Protein AF-A0A1W9U6S2-F1 (afdb_monomer_lite)

pLDDT: mean 78.92, std 11.38, range [45.41, 93.38]

Secondary structure (DSSP, 8-state):
-HHHHHHHHHHHHTS-S-HHHHHHHHHHTTHHHHHHHHHHHHHHHHHHHHHHHIIIIIHHH-GGG-S--TTHHHHHHTTT--TTSHHHHHHHHHHHHHHHHHHHHHIIIIIHHHHHHHIIIIIS-----HHHHHHHHHHHHHHHHHHHHHHHHHHHHHHHHHHTS---------

Structure (mmCIF, N/CA/C/O backbone):
data_AF-A0A1W9U6S2-F1
#
_entry.id   AF-A0A1W9U6S2-F1
#
loop_
_atom_site.group_PDB
_atom_site.id
_atom_site.type_symbol
_atom_site.label_atom_id
_atom_site.label_alt_id
_atom_site.label_comp_id
_atom_site.label_asym_id
_atom_site.label_entity_id
_atom_site.label_seq_id
_atom_site.pdbx_PDB_ins_code
_atom_site.Cartn_x
_atom_site.Cartn_y
_atom_site.Cartn_z
_atom_site.occupancy
_atom_site.B_iso_or_equiv
_atom_site.auth_seq_id
_atom_site.auth_comp_id
_atom_site.auth_asym_id
_atom_site.auth_atom_id
_atom_site.pdbx_PDB_model_num
ATOM 1 N N . MET A 1 1 ? -11.578 -2.219 1.636 1.00 70.62 1 MET A N 1
ATOM 2 C CA . MET A 1 1 ? -11.747 -3.357 2.575 1.00 70.62 1 MET A CA 1
ATOM 3 C C . MET A 1 1 ? -10.781 -3.285 3.750 1.00 70.62 1 MET A C 1
ATOM 5 O O . MET A 1 1 ? -11.254 -3.195 4.874 1.00 70.62 1 MET A O 1
ATOM 9 N N . VAL A 1 2 ? -9.463 -3.238 3.516 1.00 83.25 2 VAL A N 1
ATOM 10 C CA . VAL A 1 2 ? -8.453 -3.201 4.596 1.00 83.25 2 VAL A CA 1
ATOM 11 C C . VAL A 1 2 ? -8.620 -1.997 5.532 1.00 83.25 2 VAL A C 1
ATOM 13 O O . VAL A 1 2 ? -8.623 -2.174 6.743 1.00 83.25 2 VAL A O 1
ATOM 16 N N . PHE A 1 3 ? -8.877 -0.800 4.994 1.00 84.50 3 PHE A N 1
ATOM 17 C CA . PHE A 1 3 ? -9.195 0.390 5.799 1.00 84.50 3 PHE A CA 1
ATOM 18 C C . PHE A 1 3 ? -10.375 0.182 6.756 1.00 84.50 3 PHE A C 1
ATOM 20 O O . PHE A 1 3 ? -10.269 0.483 7.937 1.00 84.50 3 PHE A O 1
ATOM 27 N N . VAL A 1 4 ? -11.491 -0.372 6.270 1.00 83.31 4 VAL A N 1
ATOM 28 C CA . VAL A 1 4 ? -12.666 -0.626 7.118 1.00 83.31 4 VAL A CA 1
ATOM 29 C C . VAL A 1 4 ? -12.352 -1.673 8.183 1.00 83.31 4 VAL A C 1
ATOM 31 O O . VAL A 1 4 ? -12.767 -1.503 9.324 1.00 83.31 4 VAL A O 1
ATOM 34 N N . GLY A 1 5 ? -11.557 -2.693 7.845 1.00 84.44 5 GLY A N 1
ATOM 35 C CA . GLY A 1 5 ? -11.015 -3.632 8.827 1.00 84.44 5 GLY A CA 1
ATOM 36 C C . GLY A 1 5 ? -10.251 -2.918 9.945 1.00 84.44 5 GLY A C 1
ATOM 37 O O . GLY A 1 5 ? -10.548 -3.132 11.115 1.00 84.44 5 GLY A O 1
ATOM 38 N N . TRP A 1 6 ? -9.348 -1.999 9.600 1.00 88.38 6 TRP A N 1
ATOM 39 C CA . TRP A 1 6 ? -8.609 -1.206 10.586 1.00 88.38 6 TRP A CA 1
ATOM 40 C C . TRP A 1 6 ? -9.491 -0.264 11.406 1.00 88.38 6 TRP A C 1
ATOM 42 O O . TRP A 1 6 ? -9.306 -0.181 12.616 1.00 88.38 6 TRP A O 1
ATOM 52 N N . CYS A 1 7 ? -10.478 0.401 10.800 1.00 86.69 7 CYS A N 1
ATOM 53 C CA . CYS A 1 7 ? -11.430 1.231 11.543 1.00 86.69 7 CYS A CA 1
ATOM 54 C C . CYS A 1 7 ? -12.199 0.406 12.577 1.00 86.69 7 CYS A C 1
ATOM 56 O O . CYS A 1 7 ? -12.386 0.853 13.703 1.00 86.69 7 CYS A O 1
ATOM 58 N N . VAL A 1 8 ? -12.614 -0.809 12.212 1.00 86.56 8 VAL A N 1
ATOM 59 C CA . VAL A 1 8 ? -13.281 -1.742 13.127 1.00 86.56 8 VAL A CA 1
ATOM 60 C C . VAL A 1 8 ? -12.333 -2.166 14.251 1.00 86.56 8 VAL A C 1
ATOM 62 O O . VAL A 1 8 ? -12.712 -2.075 15.418 1.00 86.56 8 VAL A O 1
ATOM 65 N N . VAL A 1 9 ? -11.099 -2.562 13.924 1.00 86.75 9 VAL A N 1
ATOM 66 C CA . VAL A 1 9 ? -10.083 -2.943 14.919 1.00 86.75 9 VAL A CA 1
ATOM 67 C C . VAL A 1 9 ? -9.817 -1.797 15.893 1.00 86.75 9 VAL A C 1
ATOM 69 O O . VAL A 1 9 ? -9.887 -2.006 17.096 1.00 86.75 9 VAL A O 1
ATOM 72 N N . PHE A 1 10 ? -9.592 -0.573 15.416 1.00 89.06 10 PHE A N 1
ATOM 73 C CA . PHE A 1 10 ? -9.326 0.563 16.299 1.00 89.06 10 PHE A CA 1
ATOM 74 C C . PHE A 1 10 ? -10.555 1.006 17.098 1.00 89.06 10 PHE A C 1
ATOM 76 O O . PHE A 1 10 ? -10.429 1.323 18.279 1.00 89.06 10 PHE A O 1
ATOM 83 N N . TYR A 1 11 ? -11.746 1.006 16.495 1.00 88.38 11 TYR A N 1
ATOM 84 C CA . TYR A 1 11 ? -12.962 1.472 17.162 1.00 88.38 11 TYR A CA 1
ATOM 85 C C . TYR A 1 11 ? -13.479 0.497 18.227 1.00 88.38 11 TYR A C 1
ATOM 87 O O . TYR A 1 11 ? -13.900 0.937 19.299 1.00 88.38 11 TYR A O 1
ATOM 95 N N . PHE A 1 12 ? -13.486 -0.810 17.941 1.00 85.62 12 PHE A N 1
ATOM 96 C CA . PHE A 1 12 ? -13.947 -1.834 18.890 1.00 85.62 12 PHE A CA 1
ATOM 97 C C . PHE A 1 12 ? -12.821 -2.320 19.798 1.00 85.62 12 PHE A C 1
ATOM 99 O O . PHE A 1 12 ? -13.050 -2.539 20.986 1.00 85.62 12 PHE A O 1
ATOM 106 N N . GLY A 1 13 ? -11.591 -2.393 19.287 1.00 84.88 13 GLY A N 1
ATOM 107 C CA . GLY A 1 13 ? -10.398 -2.687 20.079 1.00 84.88 13 GLY A CA 1
ATOM 108 C C . GLY A 1 13 ? -10.069 -1.600 21.103 1.00 84.88 13 GLY A C 1
ATOM 109 O O . GLY A 1 13 ? -9.318 -1.850 22.038 1.00 84.88 13 GLY A O 1
ATOM 110 N N . SER A 1 14 ? -10.689 -0.415 21.022 1.00 84.62 14 SER A N 1
ATOM 111 C CA . SER A 1 14 ? -10.642 0.564 22.116 1.00 84.62 14 SER A CA 1
ATOM 112 C C . SER A 1 14 ? -11.217 -0.003 23.425 1.00 84.62 14 SER A C 1
ATOM 114 O O . SER A 1 14 ? -10.811 0.410 24.505 1.00 84.62 14 SER A O 1
ATOM 116 N N . GLY A 1 15 ? -12.176 -0.935 23.339 1.00 82.94 15 GLY A N 1
ATOM 117 C CA . GLY A 1 15 ? -12.872 -1.526 24.485 1.00 82.94 15 GLY A CA 1
ATOM 118 C C . GLY A 1 15 ? -12.352 -2.898 24.916 1.00 82.94 15 GLY A C 1
ATOM 119 O O . GLY A 1 15 ? -12.769 -3.388 25.957 1.00 82.94 15 GLY A O 1
ATOM 120 N N . THR A 1 16 ? -11.448 -3.524 24.154 1.00 83.06 16 THR A N 1
ATOM 121 C CA . THR A 1 16 ? -10.956 -4.882 24.438 1.00 83.06 16 THR A CA 1
ATOM 122 C C . THR A 1 16 ? -9.505 -5.073 24.000 1.00 83.06 16 THR A C 1
ATOM 124 O O . THR A 1 16 ? -9.072 -4.510 22.997 1.00 83.06 16 THR A O 1
ATOM 127 N N . ASP A 1 17 ? -8.742 -5.829 24.790 1.00 73.50 17 ASP A N 1
ATOM 128 C CA . ASP A 1 17 ? -7.391 -6.290 24.428 1.00 73.50 17 ASP A CA 1
ATOM 129 C C . ASP A 1 17 ? -7.377 -7.738 23.915 1.00 73.50 17 ASP A C 1
ATOM 131 O O . ASP A 1 17 ? -6.375 -8.172 23.351 1.00 73.50 17 ASP A O 1
ATOM 135 N N . ASP A 1 18 ? -8.479 -8.481 24.074 1.00 85.12 18 ASP A N 1
ATOM 136 C CA . ASP A 1 18 ? -8.580 -9.862 23.606 1.00 85.12 18 ASP A CA 1
ATOM 137 C C . ASP A 1 18 ? -9.126 -9.915 22.172 1.00 85.12 18 ASP A C 1
ATOM 139 O O . ASP A 1 18 ? -10.211 -9.409 21.860 1.00 85.12 18 ASP A O 1
ATOM 143 N N . TYR A 1 19 ? -8.376 -10.588 21.298 1.00 81.69 19 TYR A N 1
ATOM 144 C CA . TYR A 1 19 ? -8.769 -10.868 19.920 1.00 81.69 19 TYR A CA 1
ATOM 145 C C . TYR A 1 19 ? -10.101 -11.617 19.843 1.00 81.69 19 TYR A C 1
ATOM 147 O O . TYR A 1 19 ? -10.909 -11.321 18.959 1.00 81.69 19 TYR A O 1
ATOM 155 N N . ASN A 1 20 ? -10.359 -12.559 20.757 1.00 84.75 20 ASN A N 1
ATOM 156 C CA . ASN A 1 20 ? -11.599 -13.336 20.727 1.00 84.75 20 ASN A CA 1
ATOM 157 C C . ASN A 1 20 ? -12.817 -12.457 21.018 1.00 84.75 20 ASN A C 1
ATOM 159 O O . ASN A 1 20 ? -13.852 -12.594 20.362 1.00 84.75 20 ASN A O 1
ATOM 163 N N . ASP A 1 21 ? -12.695 -11.524 21.956 1.00 83.44 21 ASP A N 1
ATOM 164 C CA . ASP A 1 21 ? -13.777 -10.604 22.297 1.00 83.44 21 ASP A CA 1
ATOM 165 C C . ASP A 1 21 ? -14.012 -9.556 21.207 1.00 83.44 21 ASP A C 1
ATOM 167 O O . ASP A 1 21 ? -15.165 -9.252 20.885 1.00 83.44 21 ASP A O 1
ATOM 171 N N . LEU A 1 22 ? -12.946 -9.081 20.552 1.00 82.94 22 LEU A N 1
ATOM 172 C CA . LEU A 1 22 ? -13.065 -8.246 19.356 1.00 82.94 22 LEU A CA 1
ATOM 173 C C . LEU A 1 22 ? -13.837 -8.980 18.247 1.00 82.94 22 LEU A C 1
ATOM 175 O O . LEU A 1 22 ? -14.734 -8.410 17.625 1.00 82.94 22 LEU A O 1
ATOM 179 N N . LEU A 1 23 ? -13.535 -10.260 18.025 1.00 81.75 23 LEU A N 1
ATO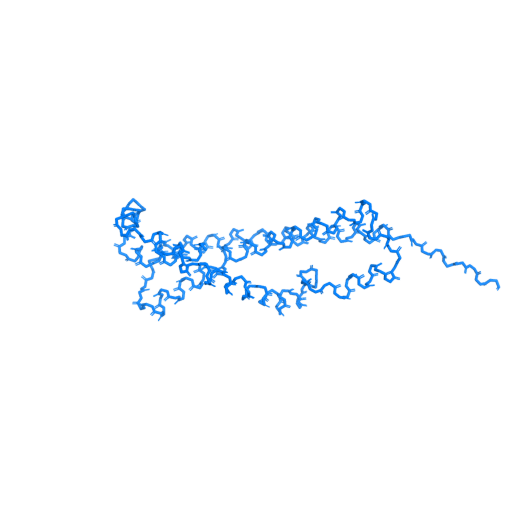M 180 C CA . LEU A 1 23 ? -14.167 -11.064 16.981 1.00 81.75 23 LEU A CA 1
ATOM 181 C C . LEU A 1 23 ? -15.650 -11.331 17.282 1.00 81.75 23 LEU A C 1
ATOM 183 O O . LEU A 1 23 ? -16.492 -11.191 16.389 1.00 81.75 23 LEU A O 1
ATOM 187 N N . LYS A 1 24 ? -15.996 -11.609 18.547 1.00 83.50 24 LYS A N 1
ATOM 188 C CA . LYS A 1 24 ? -17.395 -11.713 19.002 1.00 83.50 24 LYS A CA 1
ATOM 189 C C . LYS A 1 24 ? -18.171 -10.421 18.740 1.00 83.50 24 LYS A C 1
ATOM 191 O O . LYS A 1 24 ? -19.276 -10.487 18.202 1.00 83.50 24 LYS A O 1
ATOM 196 N N . LEU A 1 25 ? -17.596 -9.258 19.060 1.00 80.25 25 LEU A N 1
ATOM 197 C CA . LEU A 1 25 ? -18.222 -7.949 18.820 1.00 80.25 25 LEU A CA 1
ATOM 198 C C . LEU A 1 25 ? -18.503 -7.710 17.329 1.00 80.25 25 LEU A C 1
ATOM 200 O O . LEU A 1 25 ? -19.603 -7.291 16.956 1.00 80.25 25 LEU A O 1
ATOM 204 N N . ILE A 1 26 ? -17.536 -8.033 16.468 1.00 79.00 26 ILE A N 1
ATOM 205 C CA . ILE A 1 26 ? -17.654 -7.866 15.013 1.00 79.00 26 ILE A CA 1
ATOM 206 C C . ILE A 1 26 ? -18.773 -8.744 14.438 1.00 79.00 26 ILE A C 1
ATOM 208 O O . ILE A 1 26 ? -19.592 -8.262 13.645 1.00 79.00 26 ILE A O 1
ATOM 212 N N . VAL A 1 27 ? -18.819 -10.019 14.840 1.00 80.81 27 VAL A N 1
ATOM 213 C CA . VAL A 1 27 ? -19.836 -10.982 14.388 1.00 80.81 27 VAL A CA 1
ATOM 214 C C . VAL A 1 27 ? -21.219 -10.580 14.894 1.00 80.81 27 VAL A C 1
ATOM 216 O O . VAL A 1 27 ? -22.176 -10.549 14.116 1.00 80.81 27 VAL A O 1
ATOM 219 N N . HIS A 1 28 ? -21.323 -10.206 16.170 1.00 80.38 28 HIS A N 1
ATOM 220 C CA . HIS A 1 28 ? -22.594 -9.877 16.806 1.00 80.38 28 HIS A CA 1
ATOM 221 C C . HIS A 1 28 ? -23.291 -8.677 16.147 1.00 80.38 28 HIS A C 1
ATOM 223 O O . HIS A 1 28 ? -24.504 -8.696 15.946 1.00 80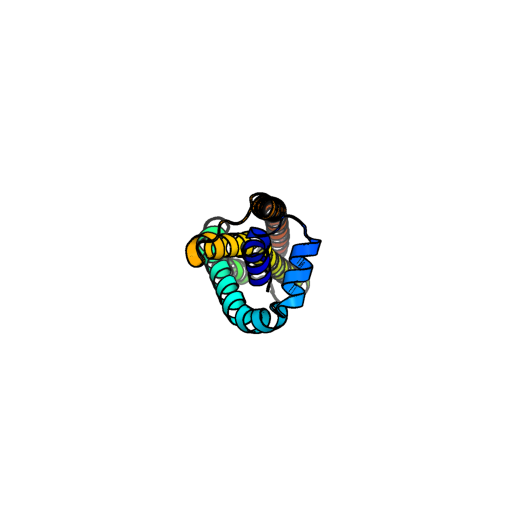.38 28 HIS A O 1
ATOM 229 N N . HIS A 1 29 ? -22.545 -7.646 15.743 1.00 74.88 29 HIS A N 1
ATOM 230 C CA . HIS A 1 29 ? -23.135 -6.437 15.159 1.00 74.88 29 HIS A CA 1
ATOM 231 C C . HIS A 1 29 ? -23.350 -6.495 13.631 1.00 74.88 29 HIS A C 1
ATOM 233 O O . HIS A 1 29 ? -23.782 -5.502 13.040 1.00 74.88 29 HIS A O 1
ATOM 239 N N . LYS A 1 30 ? -23.061 -7.624 12.957 1.00 75.81 30 LYS A N 1
ATOM 240 C CA . LYS A 1 30 ? -23.138 -7.765 11.480 1.00 75.81 30 LYS A CA 1
ATOM 241 C C . LYS A 1 30 ? -22.417 -6.633 10.720 1.00 75.81 30 LYS A C 1
ATOM 243 O O . LYS A 1 30 ? -22.772 -6.293 9.587 1.00 75.81 30 LYS A O 1
ATOM 248 N N . ILE A 1 31 ? -21.395 -6.040 11.342 1.00 69.94 31 ILE A N 1
ATOM 249 C CA . ILE A 1 31 ? -20.724 -4.820 10.861 1.00 69.94 31 ILE A CA 1
ATOM 250 C C . ILE A 1 31 ? -20.007 -5.074 9.547 1.00 69.94 31 ILE A C 1
ATOM 252 O O . ILE A 1 31 ? -19.951 -4.189 8.702 1.00 69.94 31 ILE A O 1
ATOM 256 N N . LEU A 1 32 ? -19.530 -6.300 9.335 1.00 66.25 32 LEU A N 1
ATOM 257 C CA . LEU A 1 32 ? -18.833 -6.682 8.113 1.00 66.25 32 LEU A CA 1
ATOM 258 C C . LEU A 1 32 ? -19.685 -6.489 6.853 1.00 66.25 32 LEU A C 1
ATOM 260 O O . LEU A 1 32 ? -19.140 -6.051 5.845 1.00 66.25 32 LEU A O 1
ATOM 264 N N . ILE A 1 33 ? -21.001 -6.741 6.908 1.00 67.88 33 ILE A N 1
ATOM 265 C CA . ILE A 1 33 ? -21.902 -6.645 5.741 1.00 67.88 33 ILE A CA 1
ATOM 266 C C . ILE A 1 33 ? -22.280 -5.185 5.448 1.00 67.88 33 ILE A C 1
ATOM 268 O O . ILE A 1 33 ? -22.269 -4.742 4.305 1.00 67.88 33 ILE A O 1
ATOM 272 N N . LYS A 1 34 ? -22.586 -4.394 6.482 1.00 66.88 34 LYS A N 1
ATOM 273 C CA . LYS A 1 34 ? -22.890 -2.961 6.299 1.00 66.88 34 LYS A CA 1
ATOM 274 C C . LYS A 1 34 ? -21.632 -2.161 5.951 1.00 66.88 34 LYS A C 1
ATOM 276 O O . LYS A 1 34 ? -21.665 -1.260 5.117 1.00 66.88 34 LYS A O 1
ATOM 281 N N . GLY A 1 35 ? -20.510 -2.533 6.560 1.00 66.00 35 GLY A N 1
ATOM 282 C CA . GLY A 1 35 ? -19.205 -1.934 6.333 1.00 66.00 35 GLY A CA 1
ATOM 283 C C . GLY A 1 35 ? -18.671 -2.191 4.929 1.00 66.00 35 GLY A C 1
ATOM 284 O O . GLY A 1 35 ? -18.052 -1.297 4.374 1.00 66.00 35 GLY A O 1
ATOM 285 N N . THR A 1 36 ? -18.946 -3.348 4.315 1.00 64.12 36 THR A N 1
ATOM 286 C CA . THR A 1 36 ? -18.493 -3.672 2.944 1.00 64.12 36 THR A CA 1
ATOM 287 C C . THR A 1 36 ? -19.085 -2.744 1.889 1.00 64.12 36 THR A C 1
ATOM 289 O O . THR A 1 36 ? -18.354 -2.284 1.015 1.00 64.12 36 THR A O 1
ATOM 292 N N . VAL A 1 37 ? -20.379 -2.425 1.987 1.00 68.94 37 VAL A N 1
ATOM 293 C CA . VAL A 1 37 ? -21.067 -1.555 1.016 1.00 68.94 37 VAL A CA 1
ATOM 294 C C . VAL A 1 37 ? -20.496 -0.132 1.050 1.00 68.94 37 VAL A C 1
ATOM 296 O O . VAL A 1 37 ? -20.246 0.463 0.005 1.00 68.94 37 VAL A O 1
ATOM 299 N N . ILE A 1 38 ? -20.199 0.385 2.245 1.00 67.31 38 ILE A N 1
ATOM 300 C CA . ILE A 1 38 ? -19.593 1.714 2.438 1.00 67.31 38 ILE A CA 1
ATOM 301 C C . ILE A 1 38 ? -18.073 1.682 2.166 1.00 67.31 38 ILE A C 1
ATOM 303 O O . ILE A 1 38 ? -17.483 2.678 1.748 1.00 67.31 38 ILE A O 1
ATOM 307 N N . ALA A 1 39 ? -17.420 0.527 2.343 1.00 69.25 39 ALA A N 1
ATOM 308 C CA . ALA A 1 39 ? -15.985 0.350 2.119 1.00 69.25 39 ALA A CA 1
ATOM 309 C C . ALA A 1 39 ? -15.568 0.506 0.657 1.00 69.25 39 ALA A C 1
ATOM 311 O O . ALA A 1 39 ? -14.388 0.756 0.409 1.00 69.25 39 ALA A O 1
ATOM 312 N N . LEU A 1 40 ? -16.480 0.292 -0.294 1.00 69.25 40 LEU A N 1
ATOM 313 C CA . LEU A 1 40 ? -16.186 0.371 -1.723 1.00 69.25 40 LEU A CA 1
ATOM 314 C C . LEU A 1 40 ? -15.822 1.798 -2.159 1.00 69.25 40 LEU A C 1
ATOM 316 O O . LEU A 1 40 ? -14.683 1.982 -2.591 1.00 69.25 40 LEU A O 1
ATOM 320 N N . PRO A 1 41 ? -16.686 2.820 -1.993 1.00 73.19 41 PRO A N 1
ATOM 321 C CA . PRO A 1 41 ? -16.340 4.189 -2.380 1.00 73.19 41 PRO A CA 1
ATOM 322 C C . PRO A 1 41 ? -15.127 4.721 -1.608 1.00 73.19 41 PRO A C 1
ATOM 324 O O . PRO A 1 41 ? -14.243 5.332 -2.202 1.00 73.19 41 PRO A O 1
ATOM 327 N N . ILE A 1 42 ? -15.017 4.412 -0.310 1.00 76.19 42 ILE A N 1
ATOM 328 C CA . ILE A 1 42 ? -13.857 4.818 0.498 1.00 76.19 42 ILE A CA 1
ATOM 329 C C . ILE A 1 42 ? -12.580 4.134 0.003 1.00 76.19 42 ILE A C 1
ATOM 331 O O . ILE A 1 42 ? -11.548 4.778 -0.138 1.00 76.19 42 ILE A O 1
ATOM 335 N N . GLY A 1 43 ? -12.637 2.834 -0.293 1.00 72.19 43 GLY A N 1
ATOM 336 C CA . GLY A 1 43 ? -11.502 2.089 -0.832 1.00 72.19 43 GLY A CA 1
ATOM 337 C C . GLY A 1 43 ? -11.020 2.655 -2.166 1.00 72.19 43 GLY A C 1
ATOM 338 O O . GLY A 1 43 ? -9.816 2.792 -2.358 1.00 72.19 43 GLY A O 1
ATOM 339 N N . VAL A 1 44 ? -11.948 3.048 -3.043 1.00 77.06 44 VAL A N 1
ATOM 340 C CA . VAL A 1 44 ? -11.621 3.734 -4.300 1.00 77.06 44 VAL A CA 1
ATOM 341 C C . VAL A 1 44 ? -10.949 5.079 -4.023 1.00 77.06 44 VAL A C 1
ATOM 343 O O . VAL A 1 44 ? -9.896 5.342 -4.592 1.00 77.06 44 VAL A O 1
ATOM 346 N N . MET A 1 45 ? -11.484 5.908 -3.122 1.00 79.12 45 MET A N 1
ATOM 347 C CA . MET A 1 45 ? -10.868 7.200 -2.780 1.00 79.12 45 MET A CA 1
ATOM 348 C C . MET A 1 45 ? -9.466 7.048 -2.185 1.00 79.12 45 MET A C 1
ATOM 350 O O . MET A 1 45 ? -8.568 7.810 -2.532 1.00 79.12 45 MET A O 1
ATOM 354 N N . LEU A 1 46 ? -9.262 6.055 -1.318 1.00 79.19 46 LEU A N 1
ATOM 355 C CA . LEU A 1 46 ? -7.957 5.751 -0.734 1.00 79.19 46 LEU A CA 1
ATOM 356 C C . LEU A 1 46 ? -6.939 5.336 -1.787 1.00 79.19 46 LEU A C 1
ATOM 358 O O . LEU A 1 46 ? -5.803 5.799 -1.751 1.00 79.19 46 LEU A O 1
ATOM 362 N N . HIS A 1 47 ? -7.367 4.507 -2.733 1.00 80.12 47 HIS A N 1
ATOM 363 C CA . HIS A 1 47 ? -6.537 4.120 -3.860 1.00 80.12 47 HIS A CA 1
ATOM 364 C C . HIS A 1 47 ? -6.207 5.322 -4.763 1.00 80.12 47 HIS A C 1
ATOM 366 O O . HIS A 1 47 ? -5.068 5.510 -5.167 1.00 80.12 47 HIS A O 1
ATOM 372 N N . GLN A 1 48 ? -7.167 6.210 -5.035 1.00 81.12 48 GLN A N 1
ATOM 373 C CA . GLN A 1 48 ? -6.882 7.431 -5.801 1.00 81.12 48 GLN A CA 1
ATOM 374 C C . GLN A 1 48 ? -5.915 8.367 -5.061 1.00 81.12 48 GLN A C 1
ATOM 376 O O . GLN A 1 48 ? -5.017 8.952 -5.668 1.00 81.12 48 GLN A O 1
ATOM 381 N N . LEU A 1 49 ? -6.054 8.480 -3.738 1.00 80.69 49 LEU A N 1
ATOM 382 C CA . LEU A 1 49 ? -5.143 9.262 -2.908 1.00 80.69 49 LEU A CA 1
ATOM 383 C C . LEU A 1 49 ? -3.729 8.675 -2.915 1.00 80.69 49 LEU A C 1
ATOM 385 O O . LEU A 1 49 ? -2.760 9.429 -2.986 1.00 80.69 49 LEU A O 1
ATOM 389 N N . SER A 1 50 ? -3.586 7.353 -2.860 1.00 80.75 50 SER A N 1
ATOM 390 C CA . SER A 1 50 ? -2.270 6.721 -2.897 1.00 80.75 50 SER A CA 1
ATOM 391 C C . SER A 1 50 ? -1.586 6.867 -4.253 1.00 80.75 50 SER A C 1
ATOM 393 O O . SER A 1 50 ? -0.393 7.174 -4.295 1.00 80.75 50 SER A O 1
ATOM 395 N N . VAL A 1 51 ? -2.342 6.751 -5.349 1.00 78.12 51 VAL A N 1
ATOM 396 C CA . VAL A 1 51 ? -1.881 7.065 -6.709 1.00 78.12 51 VAL A CA 1
ATOM 397 C C . VAL A 1 51 ? -1.389 8.509 -6.786 1.00 78.12 51 VAL A C 1
ATOM 399 O O . VAL A 1 51 ? -0.305 8.759 -7.316 1.00 78.12 51 VAL A O 1
ATOM 402 N N . LEU A 1 52 ? -2.114 9.459 -6.191 1.00 82.06 52 LEU A N 1
ATOM 403 C CA . LEU A 1 52 ? -1.704 10.864 -6.145 1.00 82.06 52 LEU A CA 1
ATOM 404 C C . LEU A 1 52 ? -0.428 11.070 -5.317 1.00 82.06 52 LEU A C 1
ATOM 406 O O . LEU A 1 52 ? 0.530 11.657 -5.817 1.00 82.06 52 LEU A O 1
ATOM 410 N N . ILE A 1 53 ? -0.379 10.555 -4.082 1.00 80.00 53 ILE A N 1
ATOM 411 C CA . ILE A 1 53 ? 0.801 10.644 -3.201 1.00 80.00 53 ILE A CA 1
ATOM 412 C C . ILE A 1 53 ? 2.025 10.074 -3.909 1.00 80.00 53 ILE A C 1
ATOM 414 O O . ILE A 1 53 ? 3.095 10.688 -3.915 1.00 80.00 53 ILE A O 1
ATOM 418 N N . LYS A 1 54 ? 1.868 8.911 -4.536 1.00 74.69 54 LYS A N 1
ATOM 419 C CA . LYS A 1 54 ? 2.949 8.280 -5.266 1.00 74.69 54 LYS A CA 1
ATOM 420 C C . LYS A 1 54 ? 3.370 9.135 -6.451 1.00 74.69 54 LYS A C 1
ATOM 422 O O . LYS A 1 54 ? 4.547 9.441 -6.541 1.00 74.69 54 LYS A O 1
ATOM 427 N N . ASN A 1 55 ? 2.468 9.562 -7.328 1.00 72.94 55 ASN A N 1
ATOM 428 C CA . ASN A 1 55 ? 2.856 10.335 -8.510 1.00 72.94 55 ASN A CA 1
ATOM 429 C C . ASN A 1 55 ? 3.485 11.693 -8.148 1.00 72.94 55 ASN A C 1
ATOM 431 O O . ASN A 1 55 ? 4.433 12.115 -8.810 1.00 72.94 55 ASN A O 1
ATOM 435 N N . CYS A 1 56 ? 3.027 12.339 -7.072 1.00 79.06 56 CYS A N 1
ATOM 436 C CA . CYS A 1 56 ? 3.566 13.620 -6.613 1.00 79.06 56 CYS A CA 1
ATOM 437 C C . CYS A 1 56 ? 4.899 13.491 -5.864 1.00 79.06 56 CYS A C 1
ATOM 439 O O . CYS A 1 56 ? 5.804 14.283 -6.104 1.00 79.06 56 CYS A O 1
ATOM 441 N N . ILE A 1 57 ? 5.028 12.528 -4.948 1.00 77.75 57 ILE A N 1
ATOM 442 C CA . ILE A 1 57 ? 6.196 12.420 -4.060 1.00 77.75 57 ILE A CA 1
ATOM 443 C C . ILE A 1 57 ? 7.159 11.357 -4.582 1.00 77.75 57 ILE A C 1
ATOM 445 O O . ILE A 1 57 ? 8.315 11.638 -4.894 1.00 77.75 57 ILE A O 1
ATOM 449 N N . VAL A 1 58 ? 6.677 10.123 -4.714 1.00 75.12 58 VAL A N 1
ATOM 450 C CA . VAL A 1 58 ? 7.508 8.969 -5.082 1.00 75.12 58 VAL A CA 1
ATOM 451 C C . VAL A 1 58 ? 7.952 9.059 -6.539 1.00 75.12 58 VAL A C 1
ATOM 453 O O . VAL A 1 58 ? 9.109 8.796 -6.822 1.00 75.12 58 VAL A O 1
ATOM 456 N N . GLY A 1 59 ? 7.082 9.483 -7.452 1.00 70.81 59 GLY A N 1
ATOM 457 C CA . GLY A 1 59 ? 7.373 9.677 -8.870 1.00 70.81 59 GLY A CA 1
ATOM 458 C C . GLY A 1 59 ? 8.294 10.867 -9.129 1.00 70.81 59 GLY A C 1
ATOM 459 O O . GLY A 1 59 ? 9.044 10.848 -10.104 1.00 70.81 59 GLY A O 1
ATOM 460 N N . TYR A 1 60 ? 8.292 11.866 -8.240 1.00 75.06 60 TYR A N 1
ATOM 461 C CA . TYR A 1 60 ? 9.253 12.967 -8.283 1.00 75.06 60 TYR A CA 1
ATOM 462 C C . TYR A 1 60 ? 10.656 12.511 -7.851 1.00 75.06 60 TYR A C 1
ATOM 464 O O . TYR A 1 60 ? 11.635 12.801 -8.536 1.00 75.06 60 TYR A O 1
ATOM 472 N N . ILE A 1 61 ? 10.760 11.749 -6.755 1.00 77.19 61 ILE A N 1
ATOM 473 C CA . ILE A 1 61 ? 12.047 11.249 -6.230 1.00 77.19 61 ILE A CA 1
ATOM 474 C C . ILE A 1 61 ? 12.588 10.088 -7.085 1.00 77.19 61 ILE A C 1
ATOM 476 O O . ILE A 1 61 ? 13.782 10.008 -7.379 1.00 77.19 61 ILE A O 1
ATOM 480 N N . TRP A 1 62 ? 11.704 9.187 -7.508 1.00 74.31 62 TRP A N 1
ATOM 481 C CA . TRP A 1 62 ? 11.996 7.975 -8.268 1.00 74.31 62 TRP A CA 1
ATOM 482 C C . TRP A 1 62 ? 11.077 7.868 -9.493 1.00 74.31 62 TRP A C 1
ATOM 484 O O . TRP A 1 62 ? 10.043 7.199 -9.447 1.00 74.31 62 TRP A O 1
ATOM 494 N N . PRO A 1 63 ? 11.492 8.438 -10.639 1.00 71.81 63 PRO A N 1
ATOM 495 C CA . PRO A 1 63 ? 10.688 8.465 -11.864 1.00 71.81 63 PRO A CA 1
ATOM 496 C C . PRO A 1 63 ? 10.253 7.091 -12.392 1.00 71.81 63 PRO A C 1
ATOM 498 O O . PRO A 1 63 ? 9.277 7.010 -13.126 1.00 71.81 63 PRO A O 1
ATOM 501 N N 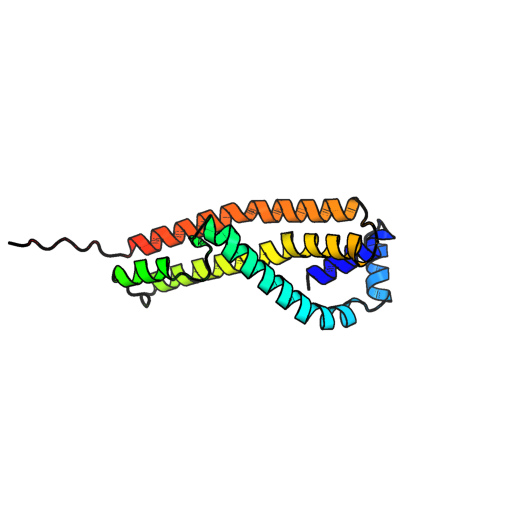. VAL A 1 64 ? 10.952 6.016 -12.006 1.00 67.38 64 VAL A N 1
ATOM 502 C CA . VAL A 1 64 ? 10.625 4.616 -12.350 1.00 67.38 64 VAL A CA 1
ATOM 503 C C . VAL A 1 64 ? 9.252 4.193 -11.820 1.00 67.38 64 VAL A C 1
ATOM 505 O O . VAL A 1 64 ? 8.606 3.329 -12.401 1.00 67.38 64 VAL A O 1
ATOM 508 N N . PHE A 1 65 ? 8.795 4.813 -10.734 1.00 68.75 65 PHE A N 1
ATOM 509 C CA . PHE A 1 65 ? 7.471 4.574 -10.181 1.00 68.75 65 PHE A CA 1
ATOM 510 C C . PHE A 1 65 ? 6.389 5.433 -10.845 1.00 68.75 65 PHE A C 1
ATOM 512 O O . PHE A 1 65 ? 5.221 5.226 -10.565 1.00 68.75 65 PHE A O 1
ATOM 519 N N . ASN A 1 66 ? 6.700 6.403 -11.703 1.00 70.12 66 ASN A N 1
ATOM 520 C CA . ASN A 1 66 ? 5.659 7.272 -12.251 1.00 70.12 66 ASN A CA 1
ATOM 521 C C . ASN A 1 66 ? 4.735 6.501 -13.213 1.00 70.12 66 ASN A C 1
ATOM 523 O O . ASN A 1 66 ? 5.206 5.901 -14.180 1.00 70.12 66 ASN A O 1
ATOM 527 N N . ASP A 1 67 ? 3.423 6.555 -12.971 1.00 63.69 67 ASP A N 1
ATOM 528 C CA . ASP A 1 67 ? 2.420 5.901 -13.825 1.00 63.69 67 ASP A CA 1
ATOM 529 C C . ASP A 1 67 ? 2.266 6.561 -15.192 1.00 63.69 67 ASP A C 1
ATOM 531 O O . ASP A 1 67 ? 1.732 5.947 -16.111 1.00 63.69 67 ASP A O 1
ATOM 535 N N . CYS A 1 68 ? 2.751 7.794 -15.341 1.00 60.34 68 CYS A N 1
ATOM 536 C CA . CYS A 1 68 ? 2.917 8.454 -16.624 1.00 60.34 68 CYS A CA 1
ATOM 537 C C . CYS A 1 68 ? 4.345 8.207 -17.122 1.00 60.34 68 CYS A C 1
ATOM 539 O O . CYS A 1 68 ? 5.246 9.004 -16.833 1.00 60.34 68 CYS A O 1
ATOM 541 N N . PRO A 1 69 ? 4.600 7.184 -17.958 1.00 54.91 69 PRO A N 1
ATOM 542 C CA . PRO A 1 69 ? 5.941 6.860 -18.412 1.00 54.91 69 PRO A CA 1
ATOM 543 C C . PRO A 1 69 ? 6.330 7.780 -19.578 1.00 54.91 69 PRO A C 1
ATOM 545 O O . PRO A 1 69 ? 7.153 7.410 -20.406 1.00 54.91 69 PRO A O 1
ATOM 548 N N . ASN A 1 70 ? 5.750 8.982 -19.689 1.00 54.66 70 ASN A N 1
ATOM 549 C CA . ASN A 1 70 ? 5.853 9.846 -20.868 1.00 54.66 70 ASN A CA 1
ATOM 550 C C . ASN A 1 70 ? 7.297 10.200 -21.237 1.00 54.66 70 ASN A C 1
ATOM 552 O O . ASN A 1 70 ? 7.589 10.419 -22.404 1.00 54.66 70 ASN A O 1
ATOM 556 N N . ASN A 1 71 ? 8.226 10.197 -20.281 1.00 57.75 71 ASN A N 1
ATOM 557 C CA . ASN A 1 71 ? 9.653 10.357 -20.571 1.00 57.75 71 ASN A CA 1
ATOM 558 C C . ASN A 1 71 ? 10.381 9.020 -20.799 1.00 57.75 71 ASN A C 1
ATOM 560 O O . ASN A 1 71 ? 11.406 8.985 -21.476 1.00 57.75 71 ASN A O 1
ATOM 564 N N . TYR A 1 72 ? 9.858 7.925 -20.253 1.00 59.62 72 TYR A N 1
ATOM 565 C CA . TYR A 1 72 ? 10.422 6.578 -20.301 1.00 59.62 72 TYR A CA 1
ATOM 566 C C . TYR A 1 72 ? 10.033 5.825 -21.582 1.00 59.62 72 TYR A C 1
ATOM 568 O O . TYR A 1 72 ? 10.905 5.474 -22.373 1.00 59.62 72 TYR A O 1
ATOM 576 N N . LEU A 1 73 ? 8.734 5.678 -21.854 1.00 62.56 73 LEU A N 1
ATOM 577 C CA . LEU A 1 73 ? 8.203 5.122 -23.102 1.00 62.56 73 LEU A CA 1
ATOM 578 C C . LEU A 1 73 ? 8.639 5.950 -24.307 1.00 62.56 73 LEU A C 1
ATOM 580 O O . LEU A 1 73 ? 9.013 5.388 -25.330 1.00 62.56 73 LEU A O 1
ATOM 584 N N . LYS A 1 74 ? 8.701 7.280 -24.169 1.00 62.62 74 LYS A N 1
ATOM 585 C CA . LYS A 1 74 ? 9.263 8.144 -25.211 1.00 62.62 74 LYS A CA 1
ATOM 586 C C . LYS A 1 74 ? 10.753 7.873 -25.424 1.00 62.62 74 LYS A C 1
ATOM 588 O O . LYS A 1 74 ? 11.172 7.784 -26.568 1.00 62.62 74 LYS A O 1
ATOM 593 N N . LYS A 1 75 ? 11.560 7.666 -24.372 1.00 64.50 75 LYS A N 1
ATOM 594 C CA . LYS A 1 75 ? 12.975 7.256 -24.518 1.00 64.50 75 LYS A CA 1
ATOM 595 C C . LYS A 1 75 ? 13.132 5.889 -25.189 1.00 64.50 75 LYS A C 1
ATOM 597 O O . LYS A 1 75 ? 14.085 5.715 -25.942 1.00 64.50 75 LYS A O 1
ATOM 602 N N . ILE A 1 76 ? 12.237 4.944 -24.917 1.00 63.47 76 ILE A N 1
ATOM 603 C CA . ILE A 1 76 ? 12.25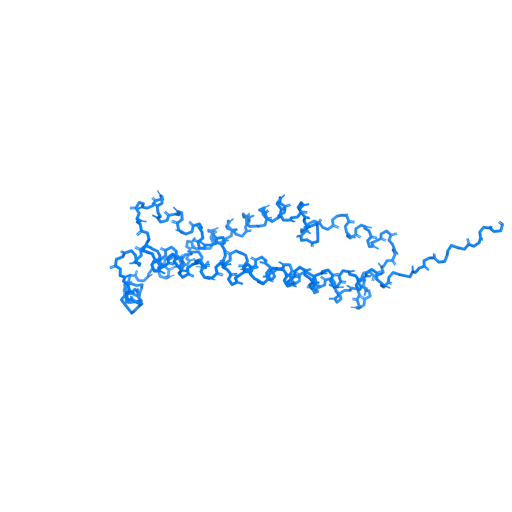7 3.598 -25.508 1.00 63.47 76 ILE A CA 1
ATOM 604 C C . ILE A 1 76 ? 11.833 3.648 -26.982 1.00 63.47 76 ILE A C 1
ATOM 606 O O . ILE A 1 76 ? 12.553 3.149 -27.845 1.00 63.47 76 ILE A O 1
ATOM 610 N N . SER A 1 77 ? 10.730 4.340 -27.278 1.00 61.91 77 SER A N 1
ATOM 611 C CA . SER A 1 77 ? 10.209 4.551 -28.633 1.00 61.91 77 SER A CA 1
ATOM 612 C C . SER A 1 77 ? 11.198 5.333 -29.511 1.00 61.91 77 SER A C 1
ATOM 614 O O . SER A 1 77 ? 11.519 4.902 -30.616 1.00 61.91 77 SER A O 1
ATOM 616 N N . LEU A 1 78 ? 11.810 6.405 -28.986 1.00 59.25 78 LEU A N 1
ATOM 617 C CA . LEU A 1 78 ? 12.855 7.175 -29.684 1.00 59.25 78 LEU A CA 1
ATOM 618 C C . LEU A 1 78 ? 14.124 6.362 -29.986 1.00 59.25 78 LEU A C 1
ATOM 620 O O . LEU A 1 78 ? 14.919 6.757 -30.839 1.00 59.25 78 LEU A O 1
ATOM 624 N N . ARG A 1 79 ? 14.346 5.246 -29.283 1.00 62.97 79 ARG A N 1
ATOM 625 C CA . ARG A 1 79 ? 15.505 4.365 -29.480 1.00 62.97 79 ARG A CA 1
ATOM 626 C C . ARG A 1 79 ? 15.208 3.154 -30.370 1.00 62.97 79 ARG A C 1
ATOM 628 O O . ARG A 1 79 ? 16.117 2.362 -30.598 1.00 62.97 79 ARG A O 1
ATOM 635 N N . GLY A 1 80 ? 13.996 3.053 -30.923 1.00 60.38 80 GLY A N 1
ATOM 636 C CA . GLY A 1 80 ? 13.638 2.040 -31.918 1.00 60.38 80 GLY A CA 1
ATOM 637 C C . GLY A 1 80 ? 13.482 0.630 -31.353 1.00 60.38 80 GLY A C 1
ATOM 638 O O . GLY A 1 80 ? 13.713 -0.332 -32.078 1.00 60.38 80 GLY A O 1
ATOM 639 N N . VAL A 1 81 ? 13.138 0.495 -30.067 1.00 64.94 81 VAL A N 1
ATOM 640 C CA . VAL A 1 81 ? 12.737 -0.805 -29.511 1.00 64.94 81 VAL A CA 1
ATOM 641 C C . VAL A 1 81 ? 11.379 -1.165 -30.079 1.00 64.94 81 VAL A C 1
ATOM 643 O O . VAL A 1 81 ? 10.426 -0.404 -29.910 1.00 64.94 81 VAL A O 1
ATOM 646 N N . ASP A 1 82 ? 11.296 -2.334 -30.703 1.00 68.38 82 ASP A N 1
ATOM 647 C CA . ASP A 1 82 ? 10.013 -2.942 -31.009 1.00 68.38 82 ASP A CA 1
ATOM 648 C C . ASP A 1 82 ? 9.358 -3.398 -29.697 1.00 68.38 82 ASP A C 1
ATOM 650 O O . ASP A 1 82 ? 9.770 -4.383 -29.070 1.00 68.38 82 ASP A O 1
ATOM 654 N N . LEU A 1 83 ? 8.378 -2.615 -29.247 1.00 67.38 83 LEU A N 1
ATOM 655 C CA . LEU A 1 83 ? 7.609 -2.873 -28.032 1.00 67.38 83 LEU A CA 1
ATOM 656 C C . LEU A 1 83 ? 6.757 -4.147 -28.157 1.00 67.38 83 LEU A C 1
ATOM 658 O O . LEU A 1 83 ? 6.403 -4.720 -27.127 1.00 67.38 83 LEU A O 1
ATOM 662 N N . ASP A 1 84 ? 6.506 -4.617 -29.384 1.00 65.69 84 ASP A N 1
ATOM 663 C CA . ASP A 1 84 ? 5.781 -5.859 -29.665 1.00 65.69 84 ASP A CA 1
ATOM 664 C C . ASP A 1 84 ? 6.698 -7.091 -29.697 1.00 65.69 84 ASP A C 1
ATOM 666 O O . ASP A 1 84 ? 6.224 -8.227 -29.785 1.00 65.69 84 ASP A O 1
ATOM 670 N N . SER A 1 85 ? 8.015 -6.909 -29.534 1.00 74.31 85 SER A N 1
ATOM 671 C CA . SER A 1 85 ? 8.913 -8.041 -29.312 1.00 74.31 85 SER A CA 1
ATOM 672 C C . SER A 1 85 ? 8.575 -8.741 -27.988 1.00 74.31 85 SER A C 1
ATOM 674 O O . SER A 1 85 ? 8.405 -8.102 -26.945 1.00 74.31 85 SER A O 1
ATOM 676 N N . GLY A 1 86 ? 8.515 -10.079 -28.007 1.00 78.38 86 GLY A N 1
ATOM 677 C CA . GLY A 1 86 ? 8.114 -10.878 -26.839 1.00 78.38 86 GLY A CA 1
ATOM 678 C C . GLY A 1 86 ? 8.919 -10.565 -25.571 1.00 78.38 86 GLY A C 1
ATOM 679 O O . GLY A 1 86 ? 8.359 -10.520 -24.478 1.00 78.38 86 GLY A O 1
ATOM 680 N N . SER A 1 87 ? 10.211 -10.256 -25.715 1.00 80.38 87 SER A N 1
ATOM 681 C CA . SER A 1 87 ? 11.086 -9.880 -24.599 1.00 80.38 87 SER A CA 1
ATOM 682 C C . SER A 1 87 ? 10.805 -8.475 -24.053 1.00 80.38 87 SER A C 1
ATOM 684 O O . SER A 1 87 ? 10.822 -8.286 -22.838 1.00 80.38 87 SER A O 1
ATOM 686 N N . ALA A 1 88 ? 10.538 -7.480 -24.910 1.00 78.75 88 ALA A N 1
ATOM 687 C CA . ALA A 1 88 ? 10.231 -6.121 -24.455 1.00 78.75 88 ALA A CA 1
ATOM 688 C C . ALA A 1 88 ? 8.883 -6.074 -23.726 1.00 78.75 88 ALA A C 1
ATOM 690 O O . ALA A 1 88 ? 8.794 -5.509 -22.632 1.00 78.75 88 ALA A O 1
ATOM 691 N N . LYS A 1 89 ? 7.872 -6.745 -24.289 1.00 81.69 89 LYS A N 1
ATOM 692 C CA . LYS A 1 89 ? 6.554 -6.902 -23.673 1.00 81.69 89 LYS A CA 1
ATOM 693 C C . LYS A 1 89 ? 6.643 -7.589 -22.309 1.00 81.69 89 LYS A C 1
ATOM 695 O O . LYS A 1 89 ? 6.131 -7.054 -21.332 1.00 81.69 89 LYS A O 1
ATOM 700 N N . TYR A 1 90 ? 7.389 -8.693 -22.210 1.00 85.75 90 TYR A N 1
ATOM 701 C CA . TYR A 1 90 ? 7.611 -9.405 -20.945 1.00 85.75 90 TYR A CA 1
ATOM 702 C C . TYR A 1 90 ? 8.149 -8.492 -19.829 1.00 85.75 90 TYR A C 1
ATOM 704 O O . TYR A 1 90 ? 7.639 -8.515 -18.704 1.00 85.75 90 TYR A O 1
ATOM 712 N N . PHE A 1 91 ? 9.166 -7.673 -20.127 1.00 83.75 91 PHE A N 1
ATOM 713 C CA . PHE A 1 91 ? 9.757 -6.770 -19.136 1.00 83.75 91 PHE A CA 1
ATOM 714 C C . PHE A 1 91 ? 8.824 -5.617 -18.755 1.00 83.75 91 PHE A C 1
ATOM 716 O O . PHE A 1 91 ? 8.777 -5.244 -17.584 1.00 83.75 91 PHE A O 1
ATOM 723 N N . LEU A 1 92 ? 8.073 -5.064 -19.711 1.00 81.94 92 LEU A N 1
ATOM 724 C CA . LEU A 1 92 ? 7.089 -4.013 -19.435 1.00 81.94 92 LEU A CA 1
ATOM 725 C C . LEU A 1 92 ? 5.943 -4.525 -18.562 1.00 81.94 92 LEU A C 1
ATOM 727 O O . LEU A 1 92 ? 5.587 -3.862 -17.586 1.00 81.94 92 LEU A O 1
ATOM 731 N N . ASP A 1 93 ? 5.438 -5.724 -18.848 1.00 83.81 93 ASP A N 1
ATOM 732 C CA . ASP A 1 93 ? 4.402 -6.371 -18.044 1.00 83.81 93 ASP A CA 1
ATOM 733 C C . ASP A 1 93 ? 4.902 -6.629 -16.614 1.00 83.81 93 ASP A C 1
ATOM 735 O O . ASP A 1 93 ? 4.193 -6.353 -15.647 1.00 83.81 93 ASP A O 1
ATOM 739 N N . HIS A 1 94 ? 6.155 -7.072 -16.447 1.00 87.62 94 HIS A N 1
ATOM 740 C CA . HIS A 1 94 ? 6.758 -7.254 -15.121 1.00 87.62 94 HIS A CA 1
ATOM 741 C C . HIS A 1 94 ? 6.922 -5.941 -14.352 1.00 87.62 94 HIS A C 1
ATOM 743 O O . HIS A 1 94 ? 6.605 -5.889 -13.163 1.00 87.62 94 HIS A O 1
ATOM 749 N N . ILE A 1 95 ? 7.377 -4.871 -15.009 1.00 84.38 95 ILE A N 1
ATOM 750 C CA . ILE A 1 95 ? 7.480 -3.544 -14.384 1.00 84.38 95 ILE A CA 1
ATOM 751 C C . ILE A 1 95 ? 6.092 -3.054 -13.953 1.00 84.38 95 ILE A C 1
ATOM 753 O O . ILE A 1 95 ? 5.939 -2.585 -12.825 1.00 84.38 95 ILE A O 1
ATOM 757 N N . SER A 1 96 ? 5.079 -3.205 -14.811 1.00 83.81 96 SER A N 1
ATOM 758 C CA . SER A 1 96 ? 3.697 -2.817 -14.510 1.00 83.81 96 SER A CA 1
ATOM 759 C C . SER A 1 96 ? 3.122 -3.620 -13.338 1.00 83.81 96 SER A C 1
ATOM 761 O O . SER A 1 96 ? 2.576 -3.049 -12.392 1.00 83.81 96 SER A O 1
ATOM 763 N N . ASN A 1 97 ? 3.345 -4.936 -13.321 1.00 87.12 97 ASN A N 1
ATOM 764 C CA . ASN A 1 97 ? 2.935 -5.803 -12.219 1.00 87.12 97 ASN A CA 1
ATOM 765 C C . ASN A 1 97 ? 3.608 -5.412 -10.900 1.00 87.12 97 ASN A C 1
ATOM 767 O O . ASN A 1 97 ? 2.924 -5.281 -9.887 1.00 87.12 97 ASN A O 1
ATOM 771 N N . LEU A 1 98 ? 4.926 -5.187 -10.896 1.00 86.38 98 LEU A N 1
ATOM 772 C CA . LEU A 1 98 ? 5.657 -4.738 -9.707 1.00 86.38 98 LEU A CA 1
ATOM 773 C C . LEU A 1 98 ? 5.149 -3.388 -9.195 1.00 86.38 98 LEU A C 1
ATOM 775 O O . LEU A 1 98 ? 5.049 -3.183 -7.984 1.00 86.38 98 LEU A O 1
ATOM 779 N N . ASN A 1 99 ? 4.779 -2.496 -10.109 1.00 83.06 99 ASN A N 1
ATOM 780 C CA . ASN A 1 99 ? 4.210 -1.201 -9.781 1.00 83.06 99 ASN A CA 1
ATOM 781 C C . ASN A 1 99 ? 2.829 -1.337 -9.106 1.00 83.06 99 ASN A C 1
ATOM 783 O O . ASN A 1 99 ? 2.600 -0.763 -8.041 1.00 83.06 99 ASN A O 1
ATOM 787 N N . THR A 1 100 ? 1.945 -2.184 -9.641 1.00 84.38 100 THR A N 1
ATOM 788 C CA . THR A 1 100 ? 0.667 -2.548 -8.998 1.00 84.38 100 THR A CA 1
ATOM 789 C C . THR A 1 100 ? 0.880 -3.219 -7.640 1.00 84.38 100 THR A C 1
ATOM 791 O O . THR A 1 100 ? 0.198 -2.914 -6.662 1.00 84.38 100 THR A O 1
ATOM 794 N N . PHE A 1 101 ? 1.872 -4.099 -7.535 1.00 84.88 101 PHE A N 1
ATOM 795 C CA . PHE A 1 101 ? 2.232 -4.755 -6.282 1.00 84.88 101 PHE A CA 1
ATOM 796 C C . PHE A 1 101 ? 2.724 -3.778 -5.213 1.00 84.88 101 PHE A C 1
ATOM 798 O O . PHE A 1 101 ? 2.449 -3.986 -4.029 1.00 84.88 101 PHE A O 1
ATOM 805 N N . TYR A 1 102 ? 3.455 -2.738 -5.611 1.00 84.94 102 TYR A N 1
ATOM 806 C CA . TYR A 1 102 ? 3.834 -1.644 -4.725 1.00 84.94 102 TYR A CA 1
ATOM 807 C C . TYR A 1 102 ? 2.591 -0.908 -4.213 1.00 84.94 102 TYR A C 1
ATOM 809 O O . TYR A 1 102 ? 2.447 -0.756 -3.000 1.00 84.94 102 TYR A O 1
ATOM 817 N N . TYR A 1 103 ? 1.666 -0.543 -5.108 1.00 79.62 103 TYR A N 1
ATOM 818 C CA . TYR A 1 103 ? 0.427 0.154 -4.753 1.00 79.62 103 TYR A CA 1
ATOM 819 C C . TYR A 1 103 ? -0.396 -0.593 -3.722 1.00 79.62 103 TYR A C 1
ATOM 821 O O . TYR A 1 103 ? -0.672 -0.082 -2.644 1.00 79.62 103 TYR A O 1
ATOM 829 N N . VAL A 1 104 ? -0.732 -1.844 -4.022 1.00 84.31 104 VAL A N 1
ATOM 830 C CA . VAL A 1 104 ? -1.591 -2.643 -3.148 1.00 84.31 104 VAL A CA 1
ATOM 831 C C . VAL A 1 104 ? -0.972 -2.789 -1.757 1.00 84.31 104 VAL A C 1
ATOM 833 O O . VAL A 1 104 ? -1.690 -2.772 -0.757 1.00 84.31 104 VAL A O 1
ATOM 836 N N . ARG A 1 105 ? 0.357 -2.917 -1.666 1.00 87.38 105 ARG A N 1
ATOM 837 C CA . ARG A 1 105 ? 1.054 -3.026 -0.379 1.00 87.38 105 ARG A CA 1
ATOM 838 C C . ARG A 1 105 ? 1.127 -1.694 0.356 1.00 87.38 105 ARG A C 1
ATOM 840 O O . ARG A 1 105 ? 0.860 -1.678 1.551 1.00 87.38 105 ARG A O 1
ATOM 847 N N . PHE A 1 106 ? 1.443 -0.596 -0.323 1.00 86.25 106 PHE A N 1
ATOM 848 C CA . PHE A 1 106 ? 1.483 0.730 0.295 1.00 86.25 106 PHE A CA 1
ATOM 849 C C . PHE A 1 106 ? 0.096 1.159 0.801 1.00 86.25 106 PHE A C 1
ATOM 851 O O . PHE A 1 106 ? -0.043 1.582 1.951 1.00 86.25 106 PHE A O 1
ATOM 858 N N . ASP A 1 107 ? -0.942 0.945 -0.007 1.00 86.25 107 ASP A N 1
ATOM 859 C CA . ASP A 1 107 ? -2.331 1.271 0.322 1.00 86.25 107 ASP A CA 1
ATOM 860 C C . ASP A 1 107 ? -2.790 0.513 1.562 1.00 86.25 107 ASP A C 1
ATOM 862 O O . ASP A 1 107 ? -3.300 1.103 2.511 1.00 86.25 107 ASP A O 1
ATOM 866 N N . ASN A 1 108 ? -2.589 -0.804 1.570 1.00 87.25 108 ASN A N 1
ATOM 867 C CA . ASN A 1 108 ? -3.128 -1.668 2.615 1.00 87.25 108 ASN A CA 1
ATOM 868 C C . ASN A 1 108 ? -2.241 -1.738 3.861 1.00 87.25 108 ASN A C 1
ATOM 870 O O . ASN A 1 108 ? -2.755 -1.905 4.966 1.00 87.25 108 ASN A O 1
ATOM 874 N N . GLY A 1 109 ? -0.925 -1.653 3.683 1.00 86.94 109 GLY A N 1
ATOM 875 C CA . GLY A 1 109 ? 0.066 -1.849 4.736 1.00 86.94 109 GLY A CA 1
ATOM 876 C C . GLY A 1 109 ? 0.519 -0.565 5.420 1.00 86.94 109 GLY A C 1
ATOM 877 O O . GLY A 1 109 ? 1.043 -0.646 6.524 1.00 86.94 109 GLY A O 1
ATOM 878 N N . PHE A 1 110 ? 0.304 0.603 4.804 1.00 89.25 110 PHE A N 1
ATOM 879 C CA . PHE A 1 110 ? 0.683 1.895 5.381 1.00 89.25 110 PHE A CA 1
ATOM 880 C C . PHE A 1 110 ? -0.491 2.876 5.431 1.00 89.25 110 PHE A C 1
ATOM 882 O O . PHE A 1 110 ? -0.906 3.303 6.510 1.00 89.25 110 PHE A O 1
ATOM 889 N N . LEU A 1 111 ? -1.063 3.209 4.271 1.00 89.88 111 LEU A N 1
ATOM 890 C CA . LEU A 1 111 ? -2.028 4.304 4.165 1.00 89.88 111 LEU A CA 1
ATOM 891 C C . LEU A 1 111 ? -3.358 3.983 4.867 1.00 89.88 111 LEU A C 1
ATOM 893 O O . LEU A 1 111 ? -3.885 4.812 5.608 1.00 89.88 111 LEU A O 1
ATOM 897 N N . ALA A 1 112 ? -3.883 2.772 4.680 1.00 90.19 112 ALA A N 1
ATOM 898 C CA . ALA A 1 112 ? -5.122 2.321 5.303 1.00 90.19 112 ALA A CA 1
ATOM 899 C C . ALA A 1 112 ? -5.053 2.300 6.846 1.00 90.19 112 ALA A C 1
ATOM 901 O O . ALA A 1 112 ? -5.939 2.904 7.453 1.00 90.19 112 ALA A O 1
ATOM 902 N N . PRO A 1 113 ? -4.045 1.679 7.500 1.00 90.56 113 PRO A N 1
ATOM 903 C CA . PRO A 1 113 ? -3.903 1.756 8.953 1.00 90.56 113 PRO A CA 1
ATOM 904 C C . PRO A 1 113 ? -3.755 3.196 9.462 1.00 90.56 113 PRO A C 1
ATOM 906 O O . PRO A 1 113 ? -4.422 3.571 10.424 1.00 90.56 113 PRO A O 1
ATOM 909 N N . LEU A 1 114 ? -2.935 4.024 8.802 1.00 91.44 114 LEU A N 1
ATOM 910 C CA . LEU A 1 114 ? -2.712 5.416 9.211 1.00 91.44 114 LEU A CA 1
ATOM 911 C C . LEU A 1 114 ? -4.008 6.235 9.183 1.00 91.44 114 LEU A C 1
ATOM 913 O O . LEU A 1 114 ? -4.344 6.919 10.151 1.00 91.44 114 LEU A O 1
ATOM 917 N N . LEU A 1 115 ? -4.753 6.157 8.081 1.00 90.88 115 LEU A N 1
ATOM 918 C CA . LEU A 1 115 ? -5.996 6.905 7.927 1.00 90.88 115 LEU A CA 1
ATOM 919 C C . LEU A 1 115 ? -7.104 6.364 8.826 1.00 90.88 115 LEU A C 1
ATOM 921 O O . LEU A 1 115 ? -7.898 7.149 9.338 1.00 90.88 115 LEU A O 1
ATOM 925 N N . ALA A 1 116 ? -7.152 5.051 9.057 1.00 91.06 116 ALA A N 1
ATOM 926 C CA . ALA A 1 116 ? -8.098 4.460 9.996 1.00 91.06 116 ALA A CA 1
ATOM 927 C C . ALA A 1 116 ? -7.821 4.926 11.430 1.00 91.06 116 ALA A C 1
ATOM 929 O O . ALA A 1 116 ? -8.752 5.282 12.151 1.00 91.06 116 ALA A O 1
ATOM 930 N N . TRP A 1 117 ? -6.547 4.984 11.824 1.00 93.38 117 TRP A N 1
ATOM 931 C CA . TRP A 1 117 ? -6.142 5.528 13.116 1.00 93.38 117 TRP A CA 1
ATOM 932 C C . TRP A 1 117 ? -6.553 6.998 13.252 1.00 93.38 117 TRP A C 1
ATOM 934 O O . TRP A 1 117 ? -7.221 7.346 14.222 1.00 93.38 117 TRP A O 1
ATOM 944 N N . LEU A 1 118 ? -6.247 7.844 12.257 1.00 92.06 118 LEU A N 1
ATOM 945 C CA . LEU A 1 118 ? -6.653 9.257 12.253 1.00 92.06 118 LEU A CA 1
ATOM 946 C C . LEU A 1 118 ? -8.174 9.422 12.327 1.00 92.06 118 LEU A C 1
ATOM 948 O O . LEU A 1 118 ? -8.669 10.245 13.095 1.00 92.06 118 LEU A O 1
ATOM 952 N N . PHE A 1 119 ? -8.922 8.631 11.559 1.00 90.75 119 PHE A N 1
ATOM 953 C CA . PHE A 1 119 ? -10.379 8.684 11.551 1.00 90.75 119 PHE A CA 1
ATOM 954 C C . PHE A 1 119 ? -10.974 8.306 12.913 1.00 90.75 119 PHE A C 1
ATOM 956 O O . PHE A 1 119 ? -11.854 9.006 13.406 1.00 90.75 119 PHE A O 1
ATOM 963 N N . VAL A 1 120 ? -10.481 7.246 13.557 1.00 89.44 120 VAL A N 1
ATOM 964 C CA . VAL A 1 120 ? -10.988 6.826 14.873 1.00 89.44 120 VAL A CA 1
ATOM 965 C C . VAL A 1 120 ? -10.552 7.797 15.976 1.00 89.44 120 VAL A C 1
ATOM 967 O O . VAL A 1 120 ? -11.396 8.250 16.749 1.00 89.44 120 VAL A O 1
ATOM 970 N N . ALA A 1 121 ? -9.275 8.186 15.999 1.00 91.25 121 ALA A N 1
ATOM 971 C CA . ALA A 1 121 ? -8.716 9.076 17.015 1.00 91.25 121 ALA A CA 1
ATOM 972 C C . ALA A 1 121 ? -9.275 10.501 16.937 1.00 91.25 121 ALA A C 1
ATOM 974 O O . ALA A 1 121 ? -9.620 11.088 17.958 1.00 91.25 121 ALA A O 1
ATOM 975 N N . LYS A 1 122 ? -9.365 11.073 15.730 1.00 92.31 122 LYS A N 1
ATOM 976 C CA . LYS A 1 122 ? -9.770 12.474 15.528 1.00 92.31 122 LYS A CA 1
ATOM 977 C C . LYS A 1 122 ? -11.210 12.629 15.064 1.00 92.31 122 LYS A C 1
ATOM 979 O O . LYS A 1 122 ? -11.871 13.574 15.468 1.00 92.31 122 LYS A O 1
ATOM 984 N N . GLY A 1 123 ? -11.691 11.732 14.208 1.00 88.94 123 GLY A N 1
ATOM 985 C CA . GLY A 1 123 ? -13.055 11.802 13.680 1.00 88.94 123 GLY A CA 1
ATOM 986 C C . GLY A 1 123 ? -14.101 11.283 14.664 1.00 88.94 123 GLY A C 1
ATOM 987 O O . GLY A 1 123 ? -15.181 11.855 14.763 1.00 88.94 123 GLY A O 1
ATOM 988 N N . LEU A 1 124 ? -13.782 10.218 15.406 1.00 89.94 124 LEU A N 1
ATOM 989 C CA . LEU A 1 124 ? -14.709 9.579 16.348 1.00 89.94 124 LEU A CA 1
ATOM 990 C C . LEU A 1 124 ? -14.368 9.836 17.823 1.00 89.94 124 LEU A C 1
ATOM 992 O O . LEU A 1 124 ? -15.052 9.294 18.689 1.00 89.94 124 LEU A O 1
ATOM 996 N N . ASN A 1 125 ? -13.338 10.645 18.107 1.00 91.00 125 ASN 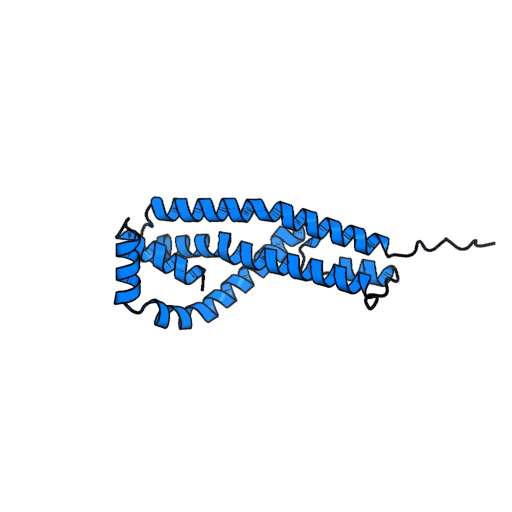A N 1
ATOM 997 C CA . ASN A 1 125 ? -12.853 10.959 19.458 1.00 91.00 125 ASN A CA 1
ATOM 998 C C . ASN A 1 125 ? -12.651 9.711 20.335 1.00 91.00 125 ASN A C 1
ATOM 1000 O O . ASN A 1 125 ? -12.996 9.699 21.517 1.00 91.00 125 ASN A O 1
ATOM 1004 N N . LYS A 1 126 ? -12.126 8.637 19.741 1.00 89.69 126 LYS A N 1
ATOM 1005 C CA . LYS A 1 126 ? -11.796 7.401 20.448 1.00 89.69 126 LYS A CA 1
ATOM 1006 C C . LYS A 1 126 ? -10.310 7.139 20.375 1.00 89.69 126 LYS A C 1
ATOM 1008 O O . LYS A 1 126 ? -9.781 7.004 19.280 1.00 89.69 126 LYS A O 1
ATOM 1013 N N . ASP A 1 127 ? -9.678 6.940 21.522 1.00 91.00 127 ASP A N 1
ATOM 1014 C CA . ASP A 1 127 ? -8.262 6.601 21.575 1.00 91.00 127 ASP A CA 1
ATOM 1015 C C . ASP A 1 127 ? -8.045 5.110 21.284 1.00 91.00 127 ASP A C 1
ATOM 1017 O O . ASP A 1 127 ? -8.493 4.249 22.053 1.00 91.00 127 ASP A O 1
ATOM 1021 N N . PRO A 1 128 ? -7.373 4.758 20.171 1.00 89.44 128 PRO A N 1
ATOM 1022 C CA . PRO A 1 128 ? -7.039 3.371 19.892 1.00 89.44 128 PRO A CA 1
ATOM 1023 C C . PRO A 1 128 ? -5.999 2.888 20.902 1.00 89.44 128 PRO A C 1
ATOM 1025 O O . PRO A 1 128 ? -5.025 3.589 21.186 1.00 89.44 128 PRO A O 1
ATOM 1028 N N . LYS A 1 129 ? -6.176 1.675 21.433 1.00 90.12 129 LYS A N 1
ATOM 1029 C CA . LYS A 1 129 ? -5.219 1.124 22.397 1.00 90.12 129 LYS A CA 1
ATOM 1030 C C . LYS A 1 129 ? -3.834 0.939 21.783 1.00 90.12 129 LYS A C 1
ATOM 1032 O O . LYS A 1 129 ? -3.688 0.631 20.598 1.00 90.12 129 LYS A O 1
ATOM 1037 N N . CYS A 1 130 ? -2.822 1.048 22.641 1.00 91.31 130 CYS A N 1
ATOM 1038 C CA . CYS A 1 130 ? -1.415 0.924 22.268 1.00 91.31 130 CYS A CA 1
ATOM 1039 C C . CYS A 1 130 ? -1.104 -0.413 21.571 1.00 91.31 130 CYS A C 1
ATOM 1041 O O . CYS A 1 130 ? -0.386 -0.426 20.579 1.00 91.31 130 CYS A O 1
ATOM 1043 N N . SER A 1 131 ? -1.704 -1.523 22.014 1.00 90.62 131 SER A N 1
ATOM 1044 C CA . SER A 1 131 ? -1.544 -2.857 21.411 1.00 90.62 131 SER A CA 1
ATOM 1045 C C . SER A 1 131 ? -1.877 -2.876 19.910 1.00 90.62 131 SER A C 1
ATOM 1047 O O . SER A 1 131 ? -1.072 -3.334 19.096 1.00 90.62 131 SER A O 1
ATOM 1049 N N . TRP A 1 132 ? -3.021 -2.306 19.525 1.00 90.00 132 TRP A N 1
ATOM 1050 C CA . TRP A 1 132 ? -3.466 -2.221 18.131 1.00 90.00 132 TRP A CA 1
ATOM 1051 C C . TRP A 1 132 ? -2.613 -1.263 17.298 1.00 90.00 132 TRP A C 1
ATOM 1053 O O . TRP A 1 132 ? -2.321 -1.542 16.133 1.00 90.00 132 TRP A O 1
ATOM 1063 N N . VAL A 1 133 ? -2.178 -0.152 17.895 1.00 92.12 133 VAL A N 1
ATOM 1064 C CA . VAL A 1 133 ? -1.267 0.802 17.246 1.00 92.12 133 VAL A CA 1
ATOM 1065 C C . VAL A 1 133 ? 0.098 0.157 16.990 1.00 92.12 133 VAL A C 1
ATOM 1067 O O . VAL A 1 133 ? 0.619 0.259 15.881 1.00 92.12 133 VAL A O 1
ATOM 1070 N N . CYS A 1 134 ? 0.647 -0.578 17.959 1.00 92.81 134 CYS A N 1
ATOM 1071 C CA . CYS A 1 134 ? 1.889 -1.335 17.797 1.00 92.81 134 CYS A CA 1
ATOM 1072 C C . CYS A 1 134 ? 1.782 -2.366 16.667 1.00 92.81 134 CYS A C 1
ATOM 1074 O O . CYS A 1 134 ? 2.684 -2.448 15.834 1.00 92.81 134 CYS A O 1
ATOM 1076 N N . ALA A 1 135 ? 0.669 -3.103 16.579 1.00 90.62 135 ALA A N 1
ATOM 1077 C CA . ALA A 1 135 ? 0.436 -4.043 15.481 1.00 90.62 135 ALA A CA 1
ATOM 1078 C C . ALA A 1 135 ? 0.426 -3.341 14.109 1.00 90.62 135 ALA A C 1
ATOM 1080 O O . ALA A 1 135 ? 1.065 -3.814 13.166 1.00 90.62 135 ALA A O 1
ATOM 1081 N N . ALA A 1 136 ? -0.237 -2.184 14.005 1.00 92.19 136 ALA A N 1
ATOM 1082 C CA . ALA A 1 136 ? -0.228 -1.376 12.787 1.00 92.19 136 ALA A CA 1
ATOM 1083 C C . ALA A 1 136 ? 1.186 -0.894 12.426 1.00 92.19 136 ALA A C 1
ATOM 1085 O O . ALA A 1 136 ? 1.590 -1.005 11.270 1.00 92.19 136 ALA A O 1
ATOM 1086 N N . ILE A 1 137 ? 1.970 -0.432 13.407 1.00 93.38 137 ILE A N 1
ATOM 1087 C CA . ILE A 1 137 ? 3.362 -0.002 13.205 1.00 93.38 137 ILE A CA 1
ATOM 1088 C C . ILE A 1 137 ? 4.228 -1.157 12.689 1.00 93.38 137 ILE A C 1
ATOM 1090 O O . ILE A 1 137 ? 4.992 -0.966 11.744 1.00 93.38 137 ILE A O 1
ATOM 1094 N N . VAL A 1 138 ? 4.096 -2.360 13.255 1.00 93.25 138 VAL A N 1
ATOM 1095 C CA . VAL A 1 138 ? 4.837 -3.542 12.784 1.00 93.25 138 VAL A CA 1
ATOM 1096 C C . VAL A 1 138 ? 4.494 -3.851 11.325 1.00 93.25 138 VAL A C 1
ATOM 1098 O O . VAL A 1 138 ? 5.398 -4.053 10.514 1.00 93.25 138 VAL A O 1
ATOM 1101 N N . ILE A 1 139 ? 3.210 -3.816 10.956 1.00 91.12 139 ILE A N 1
ATOM 1102 C CA . ILE A 1 139 ? 2.769 -4.026 9.568 1.00 91.12 139 ILE A CA 1
ATOM 1103 C C . ILE A 1 139 ? 3.325 -2.937 8.639 1.00 91.12 139 ILE A C 1
ATOM 1105 O O . ILE A 1 139 ? 3.807 -3.262 7.549 1.00 91.12 139 ILE A O 1
ATOM 1109 N N . CYS A 1 140 ? 3.338 -1.675 9.075 1.00 89.88 140 CYS A N 1
ATOM 1110 C CA . CYS A 1 140 ? 3.961 -0.576 8.339 1.00 89.88 140 CYS A CA 1
ATOM 1111 C C . CYS A 1 140 ? 5.458 -0.829 8.110 1.00 89.88 140 CYS A C 1
ATOM 1113 O O . CYS A 1 140 ? 5.931 -0.684 6.986 1.00 89.88 140 CYS A O 1
ATOM 1115 N N . ILE A 1 141 ? 6.203 -1.248 9.138 1.00 91.12 141 ILE A N 1
ATOM 1116 C CA . ILE A 1 141 ? 7.642 -1.543 9.032 1.00 91.12 141 ILE A CA 1
ATOM 1117 C C . ILE A 1 141 ? 7.888 -2.672 8.031 1.00 91.12 141 ILE A C 1
ATOM 1119 O O . ILE A 1 141 ? 8.718 -2.523 7.133 1.00 91.12 141 ILE A O 1
ATOM 1123 N N . VAL A 1 142 ? 7.144 -3.776 8.149 1.00 91.44 142 VAL A N 1
ATOM 1124 C CA . VAL A 1 142 ? 7.251 -4.913 7.223 1.00 91.44 142 VAL A CA 1
ATOM 1125 C C . VAL A 1 142 ? 6.956 -4.459 5.794 1.00 91.44 142 VAL A C 1
ATOM 1127 O O . VAL A 1 142 ? 7.723 -4.758 4.883 1.00 91.44 142 VAL A O 1
ATOM 1130 N N . THR A 1 143 ? 5.898 -3.674 5.595 1.00 88.81 143 THR A N 1
ATOM 1131 C CA . THR A 1 143 ? 5.527 -3.124 4.284 1.00 88.81 143 THR A CA 1
ATOM 1132 C C . THR A 1 143 ? 6.638 -2.244 3.711 1.00 88.81 143 THR A C 1
ATOM 1134 O O . THR A 1 143 ? 7.041 -2.427 2.560 1.00 88.81 143 THR A O 1
ATOM 1137 N N . CYS A 1 144 ? 7.187 -1.333 4.517 1.00 85.25 144 CYS A N 1
ATOM 1138 C CA . CYS A 1 144 ? 8.281 -0.453 4.121 1.00 85.25 144 CYS A CA 1
ATOM 1139 C C . CYS A 1 144 ? 9.563 -1.222 3.779 1.00 85.25 144 CYS A C 1
ATOM 1141 O O . CYS A 1 144 ? 10.271 -0.823 2.857 1.00 85.25 144 CYS A O 1
ATOM 1143 N N . ALA A 1 145 ? 9.844 -2.342 4.452 1.00 88.88 145 ALA A N 1
ATOM 1144 C CA . ALA A 1 145 ? 11.007 -3.179 4.158 1.00 88.88 145 ALA A CA 1
ATOM 1145 C C . ALA A 1 145 ? 10.951 -3.821 2.756 1.00 88.88 145 ALA A C 1
ATOM 1147 O O . ALA A 1 145 ? 11.997 -4.033 2.141 1.00 88.88 145 ALA A O 1
ATOM 1148 N N . TYR A 1 146 ? 9.754 -4.069 2.210 1.00 85.62 146 TYR A N 1
ATOM 1149 C CA . TYR A 1 146 ? 9.586 -4.617 0.856 1.00 85.62 146 TYR A CA 1
ATOM 1150 C C . TYR A 1 146 ? 9.756 -3.577 -0.259 1.00 85.62 146 TYR A C 1
ATOM 1152 O O . TYR A 1 146 ? 10.142 -3.933 -1.376 1.00 85.62 146 TYR A O 1
ATOM 1160 N N . ILE A 1 147 ? 9.504 -2.292 0.014 1.00 84.31 147 ILE A N 1
ATOM 1161 C CA . ILE A 1 147 ? 9.548 -1.228 -1.005 1.00 84.31 147 ILE A CA 1
ATOM 1162 C C . ILE A 1 147 ? 10.928 -1.136 -1.696 1.00 84.31 147 ILE A C 1
ATOM 1164 O O . ILE A 1 147 ? 10.967 -1.125 -2.931 1.00 84.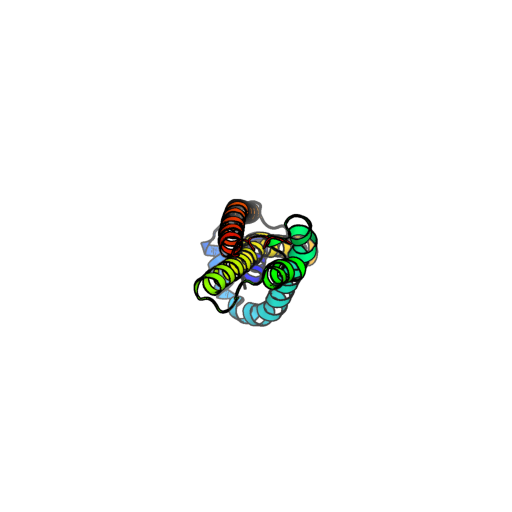31 147 ILE A O 1
ATOM 1168 N N . PRO A 1 148 ? 12.071 -1.142 -0.975 1.00 85.50 148 PRO A N 1
ATOM 1169 C CA . PRO A 1 148 ? 13.393 -1.134 -1.599 1.00 85.50 148 PRO A CA 1
ATOM 1170 C C . PRO A 1 148 ? 13.649 -2.328 -2.520 1.00 85.50 148 PRO A C 1
ATOM 1172 O O . PRO A 1 148 ? 14.364 -2.195 -3.514 1.00 85.50 148 PRO A O 1
ATOM 1175 N N . GLN A 1 149 ? 13.096 -3.498 -2.195 1.00 88.75 149 GLN A N 1
ATOM 1176 C CA . GLN A 1 149 ? 13.277 -4.702 -3.001 1.00 88.75 149 GLN A CA 1
ATOM 1177 C C . GLN A 1 149 ? 12.514 -4.598 -4.322 1.00 88.75 149 GLN A C 1
ATOM 1179 O O . GLN A 1 149 ? 13.112 -4.824 -5.373 1.00 88.75 149 GLN A O 1
ATOM 1184 N N . ILE A 1 150 ? 11.257 -4.142 -4.278 1.00 86.94 150 ILE A N 1
ATOM 1185 C CA . ILE A 1 150 ? 10.456 -3.869 -5.481 1.00 86.94 150 ILE A CA 1
ATOM 1186 C C . ILE A 1 150 ? 11.174 -2.850 -6.372 1.00 86.94 150 ILE A C 1
ATOM 1188 O O . ILE A 1 150 ? 11.327 -3.066 -7.572 1.00 86.94 150 ILE A O 1
ATOM 1192 N N . PHE A 1 151 ? 11.704 -1.775 -5.782 1.00 85.12 151 PHE A N 1
ATOM 1193 C CA . PHE A 1 151 ? 12.451 -0.769 -6.535 1.00 85.12 151 PHE A CA 1
ATOM 1194 C C . PHE A 1 151 ? 13.701 -1.339 -7.222 1.00 85.12 151 PHE A C 1
ATOM 1196 O O . PHE A 1 151 ? 13.953 -1.056 -8.397 1.00 85.12 151 PHE A O 1
ATOM 1203 N N . LYS A 1 152 ? 14.494 -2.153 -6.509 1.00 88.56 152 LYS A N 1
ATOM 1204 C CA . LYS A 1 152 ? 15.683 -2.812 -7.078 1.00 88.56 152 LYS A CA 1
ATOM 1205 C C . LYS A 1 152 ? 15.313 -3.710 -8.256 1.00 88.56 152 LYS A C 1
ATOM 1207 O O . LYS A 1 152 ? 16.030 -3.715 -9.258 1.00 88.56 152 LYS A O 1
ATOM 1212 N N . GLU A 1 153 ? 14.212 -4.441 -8.140 1.00 89.56 153 GLU A N 1
ATOM 1213 C CA . GLU A 1 153 ? 13.736 -5.349 -9.177 1.00 89.56 153 GLU A CA 1
ATOM 1214 C C . GLU A 1 153 ? 13.235 -4.587 -10.413 1.00 89.56 153 GLU A C 1
ATOM 1216 O O . GLU A 1 153 ? 13.686 -4.869 -11.525 1.00 89.56 153 GLU A O 1
ATOM 1221 N N . MET A 1 154 ? 12.436 -3.530 -10.223 1.00 85.81 154 MET A N 1
ATOM 1222 C CA . MET A 1 154 ? 12.001 -2.641 -11.310 1.00 85.81 154 MET A CA 1
ATOM 1223 C C . MET A 1 154 ? 13.197 -2.042 -12.064 1.00 85.81 154 MET A C 1
ATOM 1225 O O . MET A 1 154 ? 13.245 -2.103 -13.293 1.00 85.81 154 MET A O 1
ATOM 1229 N N . LYS A 1 155 ? 14.224 -1.559 -11.346 1.00 84.62 155 LYS A N 1
ATOM 1230 C CA . LYS A 1 155 ? 15.477 -1.079 -11.961 1.00 84.62 155 LYS A CA 1
ATOM 1231 C C . LYS A 1 155 ? 16.252 -2.169 -12.702 1.00 84.62 155 LYS A C 1
ATOM 1233 O O . LYS A 1 155 ? 17.064 -1.870 -13.581 1.00 84.62 155 LYS A O 1
ATOM 1238 N N . SER A 1 156 ? 16.105 -3.429 -12.309 1.00 88.44 156 SER A N 1
ATOM 1239 C CA . SER A 1 156 ? 16.741 -4.547 -13.003 1.00 88.44 156 SER A CA 1
ATOM 1240 C C . SER A 1 156 ? 16.089 -4.766 -14.365 1.00 88.44 156 SER A C 1
ATOM 1242 O O . SER A 1 156 ? 16.790 -4.730 -15.378 1.00 88.44 156 SER A O 1
ATOM 1244 N N . TYR A 1 157 ? 14.759 -4.880 -14.402 1.00 85.94 157 TYR A N 1
ATOM 1245 C CA . TYR A 1 157 ? 14.005 -5.044 -15.647 1.00 85.94 157 TYR A CA 1
ATOM 1246 C C . TYR A 1 157 ? 14.148 -3.843 -16.578 1.00 85.94 157 TYR A C 1
ATOM 1248 O O . TYR A 1 157 ? 14.348 -4.021 -17.777 1.00 85.94 157 TYR A O 1
ATOM 1256 N N . GLU A 1 158 ? 14.166 -2.628 -16.029 1.00 81.62 158 GLU A N 1
ATOM 1257 C CA . GLU A 1 158 ? 14.454 -1.414 -16.792 1.00 81.62 158 GLU A CA 1
ATOM 1258 C C . GLU A 1 158 ? 15.807 -1.516 -17.519 1.00 81.62 158 GLU A C 1
ATOM 1260 O O . GLU A 1 158 ? 15.903 -1.290 -18.726 1.00 81.62 158 GLU A O 1
ATOM 1265 N N . ARG A 1 159 ? 16.870 -1.917 -16.809 1.00 83.62 159 ARG A N 1
ATOM 1266 C CA . ARG A 1 159 ? 18.198 -2.091 -17.419 1.00 83.62 159 ARG A CA 1
ATOM 1267 C C . ARG A 1 159 ? 18.214 -3.187 -18.480 1.00 83.62 159 ARG A C 1
ATOM 1269 O O . ARG A 1 159 ? 18.922 -3.032 -19.473 1.00 83.62 159 ARG A O 1
ATOM 1276 N N . MET A 1 160 ? 17.476 -4.279 -18.282 1.00 84.31 160 MET A N 1
ATOM 1277 C CA . MET A 1 160 ? 17.362 -5.349 -19.281 1.00 84.31 160 MET A CA 1
ATOM 1278 C C . MET A 1 160 ? 16.659 -4.854 -20.544 1.00 84.31 160 MET A C 1
ATOM 1280 O O . MET A 1 160 ? 17.167 -5.076 -21.640 1.00 84.31 160 MET A O 1
ATOM 1284 N N . LEU A 1 161 ? 15.576 -4.092 -20.392 1.00 79.81 161 LEU A N 1
ATOM 1285 C CA . LEU A 1 161 ? 14.868 -3.474 -21.508 1.00 79.81 161 LEU A CA 1
ATOM 1286 C C . LEU A 1 161 ? 15.781 -2.520 -22.296 1.00 79.81 161 LEU A C 1
ATOM 1288 O O . LEU A 1 161 ? 15.825 -2.578 -23.522 1.00 79.81 161 LEU A O 1
ATOM 1292 N N . PHE A 1 162 ? 16.593 -1.706 -21.611 1.00 76.44 162 PHE A N 1
ATOM 1293 C CA . PHE A 1 162 ? 17.568 -0.830 -22.274 1.00 76.44 162 PHE A CA 1
ATOM 1294 C C . PHE A 1 162 ? 18.677 -1.581 -23.025 1.00 76.44 162 PHE A C 1
ATOM 1296 O O . PHE A 1 162 ? 19.237 -1.027 -23.970 1.00 76.44 162 PHE A O 1
ATOM 1303 N N . ARG A 1 163 ? 19.008 -2.819 -22.636 1.00 80.62 163 ARG A N 1
ATOM 1304 C CA . ARG A 1 163 ? 19.997 -3.653 -23.345 1.00 80.62 163 ARG A CA 1
ATOM 1305 C C . ARG A 1 163 ? 19.455 -4.270 -24.631 1.00 80.62 163 ARG A C 1
ATOM 1307 O O . ARG A 1 163 ? 20.256 -4.633 -25.483 1.00 80.62 163 ARG A O 1
ATOM 1314 N N . LEU A 1 164 ? 18.133 -4.366 -24.786 1.00 75.19 164 LEU A N 1
ATOM 1315 C CA . LEU A 1 164 ? 17.508 -4.828 -26.031 1.00 75.19 164 LEU A CA 1
ATOM 1316 C C . LEU A 1 164 ? 17.615 -3.797 -27.165 1.00 75.19 164 LEU A C 1
ATOM 1318 O O . LEU A 1 164 ? 17.291 -4.103 -28.307 1.00 75.19 164 LEU A O 1
ATOM 1322 N N . ILE A 1 165 ? 18.074 -2.581 -26.864 1.00 68.75 165 ILE A N 1
ATOM 1323 C CA . ILE A 1 165 ? 18.263 -1.519 -27.846 1.00 68.75 165 ILE A CA 1
ATOM 1324 C C . ILE A 1 165 ? 19.487 -1.861 -28.697 1.00 68.75 165 ILE A C 1
ATOM 1326 O O . ILE A 1 165 ? 20.602 -1.867 -28.164 1.00 68.75 165 ILE A O 1
ATOM 1330 N N . PRO A 1 166 ? 19.335 -2.100 -30.012 1.00 62.62 166 PRO A N 1
ATOM 1331 C CA . PRO A 1 166 ? 20.491 -2.270 -30.870 1.00 62.62 166 PRO A CA 1
ATOM 1332 C C . PRO A 1 166 ? 21.312 -0.978 -30.840 1.00 62.62 166 PRO A C 1
ATOM 1334 O O . PRO A 1 166 ? 20.796 0.110 -31.112 1.00 62.62 166 PRO A O 1
ATOM 1337 N N . CYS A 1 167 ? 22.603 -1.076 -30.511 1.00 54.78 167 CYS A N 1
ATOM 1338 C CA . CYS A 1 167 ? 23.531 0.029 -30.724 1.00 54.78 167 CYS A CA 1
ATOM 1339 C C . CYS A 1 167 ? 23.457 0.400 -32.206 1.00 54.78 167 CYS A C 1
ATOM 1341 O O . CYS A 1 167 ? 23.961 -0.343 -33.050 1.00 54.78 167 CYS A O 1
ATOM 1343 N N . LYS A 1 168 ? 22.844 1.544 -32.537 1.00 52.59 168 LYS A N 1
ATOM 1344 C CA . LYS A 1 168 ? 23.047 2.173 -33.843 1.00 52.59 168 LYS A CA 1
ATOM 1345 C C . LYS A 1 168 ? 24.556 2.357 -33.985 1.00 52.59 168 LYS A C 1
ATOM 1347 O O . LYS A 1 168 ? 25.129 3.262 -33.383 1.00 52.59 168 LYS A O 1
ATOM 1352 N N . LYS A 1 169 ? 25.216 1.476 -34.746 1.00 50.22 169 LYS A N 1
ATOM 1353 C CA . LYS A 1 169 ? 26.541 1.769 -35.284 1.00 50.22 169 LYS A CA 1
ATOM 1354 C C . LYS A 1 169 ? 26.356 3.071 -36.046 1.00 50.22 169 LYS A C 1
ATOM 1356 O O . LYS A 1 169 ? 25.573 3.105 -36.993 1.00 50.22 169 LYS A O 1
ATOM 1361 N N . ASN A 1 170 ? 27.008 4.137 -35.588 1.00 47.59 170 ASN A N 1
ATOM 1362 C CA . ASN A 1 170 ? 27.149 5.354 -36.370 1.00 47.59 170 ASN A CA 1
ATOM 1363 C C . ASN A 1 170 ? 27.772 4.929 -37.699 1.00 47.59 170 ASN A C 1
ATOM 1365 O O . ASN A 1 170 ? 28.963 4.635 -37.771 1.00 47.59 170 ASN A O 1
ATOM 1369 N N . GLY A 1 171 ? 26.927 4.785 -38.718 1.00 45.41 171 GLY A N 1
ATOM 1370 C CA . GLY A 1 171 ? 27.362 4.539 -40.075 1.00 45.41 171 GLY A CA 1
ATOM 1371 C C . GLY A 1 171 ? 28.238 5.710 -40.475 1.00 45.41 171 GLY A C 1
ATOM 1372 O O . GLY A 1 171 ? 27.801 6.859 -40.400 1.00 45.41 171 GLY A O 1
ATOM 1373 N N . ASN A 1 172 ? 29.482 5.390 -40.822 1.00 49.16 172 ASN A N 1
ATOM 1374 C CA . ASN A 1 172 ? 30.452 6.278 -41.438 1.00 49.16 172 ASN A CA 1
ATOM 1375 C C . ASN A 1 172 ? 29.759 7.266 -42.381 1.00 49.16 172 ASN A C 1
ATOM 1377 O O . ASN A 1 172 ? 29.268 6.872 -43.440 1.00 49.16 172 ASN A O 1
ATOM 1381 N N . LYS A 1 173 ? 29.779 8.552 -42.025 1.00 46.22 173 LYS A N 1
ATOM 1382 C CA . LYS A 1 173 ? 29.790 9.592 -43.049 1.00 46.22 173 LYS A CA 1
ATOM 1383 C C . LYS A 1 173 ? 31.190 9.544 -43.660 1.00 46.22 173 LYS A C 1
ATOM 1385 O O . LYS A 1 173 ? 32.139 10.017 -43.041 1.00 46.22 173 LYS A O 1
ATOM 1390 N N . LYS A 1 174 ? 31.305 8.821 -44.776 1.00 49.50 174 LYS A N 1
ATOM 1391 C CA . LYS A 1 174 ? 32.366 9.058 -45.756 1.00 49.50 174 LYS A CA 1
ATOM 1392 C C . LYS A 1 174 ? 32.175 10.444 -46.357 1.00 49.50 174 LYS A C 1
ATOM 1394 O O . LYS A 1 174 ? 30.995 10.847 -46.484 1.00 49.50 174 LYS A O 1
#

Foldseek 3Di:
DLLLVLLLCQQQLLPPPDPVVSVVVCVVVVCVVVSVVVVVVVVVVLLVVLLVCCQVPVCVVPVLLHPPCVVPVCVLVVLPDPCPPPLNVVLVVLSVVLSVVLSVLCSNLPSSNVVSCCCCVPVVVGHGDPSSVVVSVVSNVVSVVCPVVSVVVSVVSSVVSVVSRPPPPPPDPD

Sequence (174 aa):
MVFVGWCVVFYFGSGTDDYNDLLKLIVHHKILIKGTVIALPIGVMLHQLSVLIKNCIVGYIWPVFNDCPNNYLKKISLRGVDLDSGSAKYFLDHISNLNTFYYVRFDNGFLAPLLAWLFVAKGLNKDPKCSWVCAAIVICIVTCAYIPQIFKEMKSYERMLFRLIPCKKNGNKK

Radius of gyration: 22.1 Å; chains: 1; bounding box: 56×27×70 Å